Protein AF-K1TFP9-F1 (afdb_monomer_lite)

Foldseek 3Di:
DPLQADPPDDPVSNVVSVLVSVQVVQVVVCVVPVDDRDSVVVVVPDDPDDDDDPDDPDDDDPPDPDDDDPDDDPPDD

pLDDT: mean 77.82, std 17.28, range [39.88, 96.19]

Radius of gyration: 23.41 Å; chains: 1; bounding box: 35×60×60 Å

Secondary structure (DSSP, 8-state):
-BTTB-TTS-HHHHHHHHHHHHHHHHHHHHHHH-PPP-HHHHHHH---------------------PPPPPPP----

Structure (mmCIF, N/CA/C/O backbone):
data_AF-K1TFP9-F1
#
_entry.id   AF-K1TFP9-F1
#
loop_
_atom_site.group_PDB
_atom_site.id
_atom_site.type_symbol
_atom_site.label_atom_id
_atom_site.label_alt_id
_atom_site.label_comp_id
_atom_site.label_asym_id
_atom_site.label_entity_id
_atom_site.label_seq_id
_atom_site.pdbx_PDB_ins_code
_atom_site.Cartn_x
_atom_site.Cartn_y
_atom_site.Cartn_z
_atom_site.occupancy
_atom_site.B_iso_or_equiv
_atom_site.auth_seq_id
_atom_site.auth_comp_id
_atom_site.auth_asym_id
_atom_site.auth_atom_id
_atom_site.pdbx_PDB_model_num
ATOM 1 N N . MET A 1 1 ? 0.424 -9.534 -15.7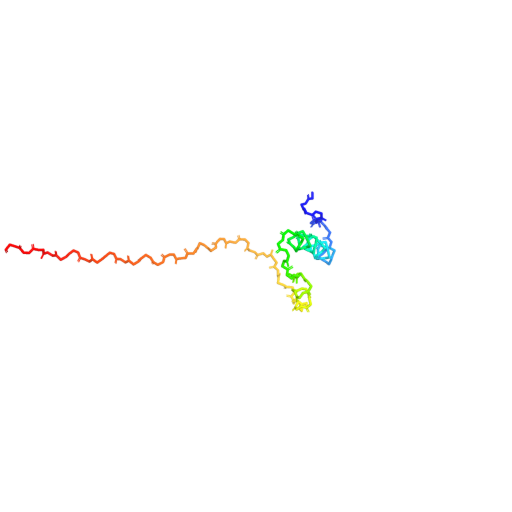38 1.00 64.12 1 MET A N 1
ATOM 2 C CA . MET A 1 1 ? 0.881 -8.624 -14.662 1.00 64.12 1 MET A CA 1
ATOM 3 C C . MET A 1 1 ? 0.028 -8.818 -13.420 1.00 64.12 1 MET A C 1
ATOM 5 O O . MET A 1 1 ? -1.167 -9.047 -13.558 1.00 64.12 1 MET A O 1
ATOM 9 N N . LYS A 1 2 ? 0.618 -8.755 -12.221 1.00 78.88 2 LYS A N 1
ATOM 10 C CA . LYS A 1 2 ? -0.106 -8.922 -10.949 1.00 78.88 2 LYS A CA 1
ATOM 11 C C . LYS A 1 2 ? -0.027 -7.605 -10.175 1.00 78.88 2 LYS A C 1
ATOM 13 O O . LYS A 1 2 ? 1.068 -7.086 -10.003 1.00 78.88 2 LYS A O 1
ATOM 18 N N . TYR A 1 3 ? -1.171 -7.062 -9.756 1.00 84.62 3 TYR A N 1
ATOM 19 C CA . TYR A 1 3 ? -1.272 -5.778 -9.031 1.00 84.62 3 TYR A CA 1
ATOM 20 C C . TYR A 1 3 ? -0.692 -4.555 -9.767 1.00 84.62 3 TYR A C 1
ATOM 22 O O . TYR A 1 3 ? -0.283 -3.595 -9.127 1.00 84.62 3 TYR A O 1
ATOM 30 N N . GLY A 1 4 ? -0.615 -4.592 -11.103 1.00 86.31 4 GLY A N 1
ATOM 31 C CA . GLY A 1 4 ? -0.000 -3.513 -11.889 1.00 86.31 4 GLY A CA 1
ATOM 32 C C . GLY A 1 4 ? 1.527 -3.429 -11.772 1.00 86.31 4 GLY A C 1
ATOM 33 O O . GLY A 1 4 ? 2.102 -2.425 -12.177 1.00 86.31 4 GLY A O 1
ATOM 34 N N . ILE A 1 5 ? 2.179 -4.465 -11.229 1.00 90.94 5 ILE A N 1
ATOM 35 C CA . ILE A 1 5 ? 3.638 -4.548 -11.130 1.00 90.94 5 ILE A CA 1
ATOM 36 C C . ILE A 1 5 ? 4.162 -5.376 -12.304 1.00 90.94 5 ILE A C 1
ATOM 38 O O . ILE A 1 5 ? 3.773 -6.542 -12.482 1.00 90.94 5 ILE A O 1
ATOM 42 N N . ASP A 1 6 ? 5.049 -4.769 -13.085 1.00 92.06 6 ASP A N 1
ATOM 43 C CA . ASP A 1 6 ? 5.792 -5.427 -14.143 1.00 92.06 6 ASP A CA 1
ATOM 44 C C . ASP A 1 6 ? 7.108 -5.991 -13.608 1.00 92.06 6 ASP A C 1
ATOM 46 O O . ASP A 1 6 ? 8.005 -5.251 -13.226 1.00 92.06 6 ASP A O 1
ATOM 50 N N . ARG A 1 7 ? 7.246 -7.315 -13.612 1.00 89.06 7 ARG A N 1
ATOM 51 C CA . ARG A 1 7 ? 8.419 -7.996 -13.045 1.00 89.06 7 ARG A CA 1
ATOM 52 C C . ARG A 1 7 ? 9.632 -8.003 -13.970 1.00 89.06 7 ARG A C 1
ATOM 54 O O . ARG A 1 7 ? 10.710 -8.345 -13.502 1.00 89.06 7 ARG A O 1
ATOM 61 N N . SER A 1 8 ? 9.458 -7.675 -15.250 1.00 92.81 8 SER A N 1
ATOM 62 C CA . SER A 1 8 ? 10.575 -7.514 -16.190 1.00 92.81 8 SER A CA 1
ATOM 63 C C . SER A 1 8 ? 11.211 -6.127 -16.140 1.00 92.81 8 SER A C 1
ATOM 65 O O . SER A 1 8 ? 12.260 -5.917 -16.742 1.00 92.81 8 SER A O 1
ATOM 67 N N . SER A 1 9 ? 10.587 -5.178 -15.442 1.00 91.00 9 SER A N 1
ATOM 68 C CA . SER A 1 9 ? 11.113 -3.827 -15.296 1.00 91.00 9 SER A CA 1
ATOM 69 C C . SER A 1 9 ? 12.341 -3.785 -14.365 1.00 91.00 9 SER A C 1
ATOM 71 O O . SER A 1 9 ? 12.521 -4.676 -13.536 1.00 91.00 9 SER A O 1
ATOM 73 N N . PRO A 1 10 ? 13.179 -2.736 -14.444 1.00 93.75 10 PRO A N 1
ATOM 74 C CA . PRO A 1 10 ? 14.273 -2.523 -13.496 1.00 93.75 10 PRO A CA 1
ATOM 75 C C . PRO A 1 10 ? 13.791 -2.451 -12.039 1.00 93.75 10 PRO A C 1
ATOM 77 O O . PRO A 1 10 ? 12.664 -2.029 -11.771 1.00 93.75 10 PRO A O 1
ATOM 80 N N . GLU A 1 11 ? 14.662 -2.794 -11.087 1.00 88.81 11 GLU A N 1
ATOM 81 C CA . GLU A 1 11 ? 14.317 -2.885 -9.659 1.00 88.81 11 GLU A CA 1
ATOM 82 C C . GLU A 1 11 ? 13.713 -1.585 -9.103 1.00 88.81 11 GLU A C 1
ATOM 84 O O . GLU A 1 11 ? 12.696 -1.620 -8.410 1.00 88.81 11 GLU A O 1
ATOM 89 N N . ASP A 1 12 ? 14.254 -0.424 -9.481 1.00 89.81 12 ASP A N 1
ATOM 90 C CA . ASP A 1 12 ? 13.718 0.880 -9.069 1.00 89.81 12 ASP A CA 1
ATOM 91 C C . ASP A 1 12 ? 12.294 1.127 -9.581 1.00 89.81 12 ASP A C 1
ATOM 93 O O . ASP A 1 12 ? 11.461 1.735 -8.901 1.00 89.81 12 ASP A O 1
ATOM 97 N N . VAL A 1 13 ? 11.994 0.645 -10.787 1.00 92.31 13 VAL A N 1
ATOM 98 C CA . VAL A 1 13 ? 10.668 0.762 -11.399 1.00 92.31 13 VAL A CA 1
ATOM 99 C C . VAL A 1 13 ? 9.695 -0.184 -10.703 1.00 92.31 13 VAL A C 1
ATOM 101 O O . VAL A 1 13 ? 8.603 0.242 -10.321 1.00 92.31 13 VAL A O 1
ATOM 104 N N . ILE A 1 14 ? 10.113 -1.428 -10.449 1.00 91.00 14 ILE A N 1
ATOM 105 C CA . ILE A 1 14 ? 9.342 -2.403 -9.666 1.00 91.00 14 ILE A CA 1
ATOM 106 C C . ILE A 1 14 ? 9.035 -1.843 -8.277 1.00 91.00 14 ILE A C 1
ATOM 108 O O . ILE A 1 14 ? 7.899 -1.932 -7.813 1.00 91.00 14 ILE A O 1
ATOM 112 N N . ARG A 1 15 ? 10.018 -1.217 -7.620 1.00 90.06 15 ARG A N 1
ATOM 113 C CA . ARG A 1 15 ? 9.862 -0.621 -6.290 1.00 90.06 15 ARG A CA 1
ATOM 114 C C . ARG A 1 15 ? 8.822 0.496 -6.289 1.00 90.06 15 ARG A C 1
ATOM 116 O O . ARG A 1 15 ? 7.938 0.489 -5.435 1.00 90.06 15 ARG A O 1
ATOM 123 N N . LYS A 1 16 ? 8.871 1.409 -7.266 1.00 91.81 16 LYS A N 1
ATOM 124 C CA . LYS A 1 16 ? 7.866 2.477 -7.425 1.00 91.81 16 LYS A CA 1
ATOM 125 C C . LYS A 1 16 ? 6.467 1.917 -7.690 1.00 91.81 16 LYS A C 1
ATOM 127 O O . LYS A 1 16 ? 5.490 2.399 -7.120 1.00 91.81 16 LYS A O 1
ATOM 132 N N . GLN A 1 17 ? 6.359 0.889 -8.529 1.00 93.06 17 GLN A N 1
ATOM 133 C CA . GLN A 1 17 ? 5.084 0.224 -8.809 1.00 93.06 17 GLN A CA 1
ATOM 134 C C . GLN A 1 17 ? 4.525 -0.473 -7.562 1.00 93.06 17 GLN A C 1
ATOM 136 O O . GLN A 1 17 ? 3.337 -0.346 -7.270 1.00 93.06 17 GLN A O 1
ATOM 141 N N . ALA A 1 18 ? 5.377 -1.162 -6.800 1.00 92.38 18 ALA A N 1
ATOM 142 C CA . ALA A 1 18 ? 4.999 -1.820 -5.556 1.00 92.38 18 ALA A CA 1
ATOM 143 C C . ALA A 1 18 ? 4.553 -0.813 -4.488 1.00 92.38 18 ALA A C 1
ATOM 145 O O . ALA A 1 18 ? 3.528 -1.031 -3.843 1.00 92.38 18 ALA A O 1
ATOM 146 N N . GLU A 1 19 ? 5.270 0.305 -4.337 1.00 93.06 19 GLU A N 1
ATOM 147 C CA . GLU A 1 19 ? 4.874 1.392 -3.438 1.00 93.06 19 GLU A CA 1
ATOM 148 C C . GLU A 1 19 ? 3.494 1.940 -3.815 1.00 93.06 19 GLU A C 1
ATOM 150 O O . GLU A 1 19 ? 2.609 2.044 -2.963 1.00 93.06 19 GLU A O 1
ATOM 155 N N . LYS A 1 20 ? 3.277 2.234 -5.102 1.00 94.25 20 LYS A N 1
ATOM 156 C CA . LYS A 1 20 ? 1.987 2.724 -5.594 1.00 94.25 20 LYS A CA 1
ATOM 157 C C . LYS A 1 20 ? 0.859 1.725 -5.319 1.00 94.25 20 LYS A C 1
ATOM 159 O O . LYS A 1 20 ? -0.160 2.101 -4.744 1.00 94.25 20 LYS A O 1
ATOM 164 N N . ALA A 1 21 ? 1.052 0.456 -5.677 1.00 94.75 21 ALA A N 1
ATOM 165 C CA . ALA A 1 21 ? 0.059 -0.593 -5.459 1.00 94.75 21 ALA A CA 1
ATOM 166 C C . ALA A 1 21 ? -0.280 -0.757 -3.967 1.00 94.75 21 ALA A C 1
ATOM 168 O O . ALA A 1 21 ? -1.445 -0.925 -3.604 1.00 94.75 21 ALA A O 1
ATOM 169 N N . TYR A 1 22 ? 0.723 -0.659 -3.089 1.00 94.56 22 TYR A N 1
ATOM 170 C CA . TYR A 1 22 ? 0.518 -0.713 -1.644 1.00 94.56 22 TYR A CA 1
ATOM 171 C C . TYR A 1 22 ? -0.296 0.483 -1.135 1.00 94.56 22 TYR A C 1
ATOM 173 O O . TYR A 1 22 ? -1.251 0.289 -0.385 1.00 94.56 22 TYR A O 1
ATOM 181 N N . ARG A 1 23 ? 0.034 1.708 -1.567 1.00 94.31 23 ARG A N 1
ATOM 182 C CA . ARG A 1 23 ? -0.708 2.927 -1.197 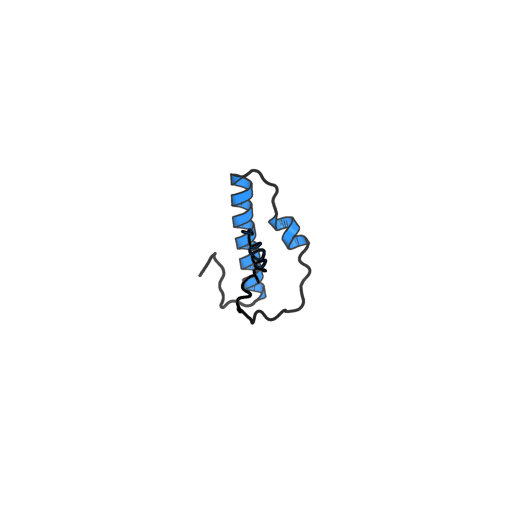1.00 94.31 23 ARG A CA 1
ATOM 183 C C . ARG A 1 23 ? -2.178 2.851 -1.618 1.00 94.31 23 ARG A C 1
ATOM 185 O O . ARG A 1 23 ? -3.054 3.195 -0.832 1.00 94.31 23 ARG A O 1
ATOM 192 N N . GLU A 1 24 ? -2.467 2.358 -2.821 1.00 94.56 24 GLU A N 1
ATOM 193 C CA . GLU A 1 24 ? -3.847 2.190 -3.301 1.00 94.56 24 GLU A CA 1
ATOM 194 C C . GLU A 1 24 ? -4.640 1.167 -2.472 1.00 94.56 24 GLU A C 1
ATOM 196 O O . GLU A 1 24 ? -5.819 1.381 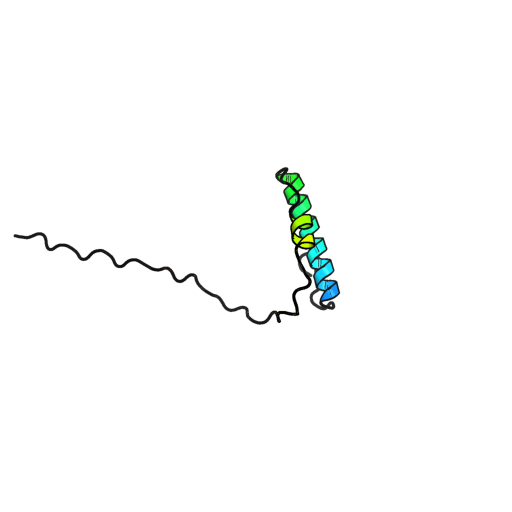-2.174 1.00 94.56 24 GLU A O 1
ATOM 201 N N . LEU A 1 25 ? -4.003 0.061 -2.073 1.00 94.50 25 LEU A N 1
ATOM 202 C CA . LEU A 1 25 ? -4.613 -0.918 -1.171 1.00 94.50 25 LEU A CA 1
ATOM 203 C C . LEU A 1 25 ? -4.859 -0.326 0.219 1.00 94.50 25 LEU A C 1
ATOM 205 O O . LEU A 1 25 ? -5.951 -0.490 0.765 1.00 94.50 25 LEU A O 1
ATOM 209 N N . ASP A 1 26 ? -3.879 0.386 0.775 1.00 95.12 26 ASP A N 1
ATOM 210 C CA . ASP A 1 26 ? -3.995 1.042 2.077 1.00 95.12 26 ASP A CA 1
ATOM 211 C C . ASP A 1 26 ? -5.134 2.065 2.080 1.00 95.12 26 ASP A C 1
ATOM 213 O O . ASP A 1 26 ? -5.978 2.028 2.970 1.00 95.12 26 ASP A O 1
ATOM 217 N N . ALA A 1 27 ? -5.257 2.880 1.028 1.00 95.19 27 ALA A N 1
ATOM 218 C CA . ALA A 1 27 ? -6.357 3.829 0.869 1.00 95.19 27 ALA A CA 1
ATOM 219 C C . ALA A 1 27 ? -7.735 3.145 0.865 1.00 95.19 27 ALA A C 1
ATOM 221 O O . ALA A 1 27 ? -8.688 3.649 1.464 1.00 95.19 27 ALA A O 1
ATOM 222 N N . ARG A 1 28 ? -7.862 1.965 0.239 1.00 95.94 28 ARG A N 1
ATOM 223 C CA . ARG A 1 28 ? -9.109 1.183 0.293 1.00 95.94 28 ARG A CA 1
ATOM 224 C C . ARG A 1 28 ? -9.405 0.694 1.705 1.00 95.94 28 ARG A C 1
ATOM 226 O O . ARG A 1 28 ? -10.559 0.756 2.121 1.00 95.94 28 ARG A O 1
ATOM 233 N N . PHE A 1 29 ? -8.392 0.246 2.444 1.00 94.94 29 PHE A N 1
ATOM 234 C CA . PHE A 1 29 ? -8.566 -0.145 3.841 1.00 94.94 29 PHE A CA 1
ATOM 235 C C . PHE A 1 29 ? -8.951 1.038 4.722 1.00 94.94 29 PHE A C 1
ATOM 237 O O . PHE A 1 29 ? -9.905 0.916 5.476 1.00 94.94 29 PHE A O 1
ATOM 244 N N . VAL A 1 30 ? -8.276 2.180 4.588 1.00 95.94 30 VAL A N 1
ATOM 245 C CA . VAL A 1 30 ? -8.618 3.426 5.290 1.00 95.94 30 VAL A CA 1
ATOM 246 C C . VAL A 1 30 ? -10.075 3.792 5.032 1.00 95.94 30 VAL A C 1
ATOM 248 O O . VAL A 1 30 ? -10.819 4.051 5.971 1.00 95.94 30 VAL A O 1
ATOM 251 N N . ARG A 1 31 ? -10.523 3.728 3.773 1.00 96.00 31 ARG A N 1
ATOM 252 C CA . ARG A 1 31 ? -11.917 4.017 3.421 1.00 96.00 31 ARG A CA 1
ATOM 253 C C . ARG A 1 31 ? -12.908 3.017 4.022 1.00 96.00 31 ARG A C 1
ATOM 255 O O . ARG A 1 31 ? -14.005 3.420 4.383 1.00 96.00 31 ARG A O 1
ATOM 262 N N . MET A 1 32 ? -12.554 1.732 4.106 1.00 96.19 32 MET A N 1
ATOM 263 C CA . MET A 1 32 ? -13.453 0.701 4.642 1.00 96.19 32 MET A CA 1
ATOM 264 C C . MET A 1 32 ? -13.479 0.639 6.170 1.00 96.19 32 MET A C 1
ATOM 266 O O . MET A 1 32 ? -14.509 0.293 6.734 1.00 96.19 32 MET A O 1
ATOM 270 N N . THR A 1 33 ? -12.368 0.929 6.844 1.00 94.94 33 THR A N 1
ATOM 271 C CA . THR A 1 33 ? -12.247 0.736 8.297 1.00 94.94 33 THR A CA 1
ATOM 272 C C . THR A 1 33 ? -12.116 2.037 9.079 1.00 94.94 33 THR A C 1
ATOM 274 O O . THR A 1 33 ? -12.115 2.002 10.305 1.00 94.94 33 THR A O 1
ATOM 277 N N . GLY A 1 34 ? -11.945 3.176 8.402 1.00 93.25 34 GLY A N 1
ATOM 278 C CA . GLY A 1 34 ? -11.668 4.465 9.037 1.00 93.25 34 GLY A CA 1
ATOM 279 C C . GLY A 1 34 ? -10.318 4.521 9.759 1.00 93.25 34 GLY A C 1
ATOM 280 O O . GLY A 1 34 ? -10.045 5.483 10.475 1.00 93.25 34 GLY A O 1
ATOM 281 N N . ARG A 1 35 ? -9.464 3.494 9.613 1.00 93.44 35 ARG A N 1
ATOM 282 C CA . ARG A 1 35 ? -8.151 3.464 10.267 1.00 93.44 35 ARG A CA 1
ATOM 283 C C . ARG A 1 35 ? -7.229 4.537 9.695 1.00 93.44 35 ARG A C 1
ATOM 285 O O . ARG A 1 35 ? -7.395 4.969 8.558 1.00 93.44 35 ARG A O 1
ATOM 292 N N . ARG A 1 36 ? -6.196 4.902 10.455 1.00 92.12 36 ARG A N 1
ATOM 293 C CA . ARG A 1 36 ? -5.156 5.820 9.970 1.00 92.12 36 ARG A CA 1
ATOM 294 C C . ARG A 1 36 ? -4.375 5.189 8.798 1.00 92.12 36 ARG A C 1
ATOM 296 O O . ARG A 1 36 ? -4.151 3.969 8.821 1.00 92.12 36 ARG A O 1
ATOM 303 N N . PRO A 1 37 ? -3.965 5.990 7.795 1.00 91.94 37 PRO A N 1
ATOM 304 C CA . PRO A 1 37 ? -3.093 5.527 6.719 1.00 91.94 37 PRO A CA 1
ATOM 305 C C . PRO A 1 37 ? -1.791 4.975 7.295 1.00 91.94 37 PRO A C 1
ATOM 307 O O . PRO A 1 37 ? -1.162 5.614 8.133 1.00 91.94 37 PRO A O 1
ATOM 310 N N . TYR A 1 38 ? -1.403 3.783 6.857 1.00 91.56 38 TYR A N 1
ATOM 311 C CA . TYR A 1 38 ? -0.201 3.099 7.337 1.00 91.56 38 TYR A CA 1
ATOM 312 C C . TYR A 1 38 ? 0.946 3.194 6.328 1.00 91.56 38 TYR A C 1
ATOM 314 O O . TYR A 1 38 ? 2.114 3.245 6.709 1.00 91.56 38 TYR A O 1
ATOM 322 N N . ALA A 1 39 ? 0.620 3.263 5.034 1.00 92.31 39 ALA A N 1
ATOM 323 C CA . ALA A 1 39 ? 1.608 3.306 3.963 1.00 92.31 39 ALA A CA 1
ATOM 324 C C . ALA A 1 39 ? 2.581 4.488 4.106 1.00 92.31 39 ALA A C 1
ATOM 326 O O . ALA A 1 39 ? 3.784 4.320 3.919 1.00 92.31 39 ALA A O 1
ATOM 327 N N . ASP A 1 40 ? 2.082 5.668 4.474 1.00 87.12 40 ASP A N 1
ATOM 328 C CA . ASP A 1 40 ? 2.907 6.876 4.561 1.00 87.12 40 ASP A CA 1
ATOM 329 C C . ASP A 1 40 ? 3.989 6.776 5.639 1.00 87.12 40 ASP A C 1
ATOM 331 O O . ASP A 1 40 ? 5.143 7.129 5.393 1.00 87.12 40 ASP A O 1
ATOM 335 N N . GLU A 1 41 ? 3.648 6.254 6.816 1.00 90.25 41 GLU A N 1
ATOM 336 C CA . GLU A 1 41 ? 4.609 6.038 7.901 1.00 90.25 41 GLU A CA 1
ATOM 337 C C . GLU A 1 41 ? 5.588 4.909 7.556 1.00 90.25 41 GLU A C 1
ATOM 339 O O . GLU A 1 41 ? 6.791 5.030 7.791 1.00 90.25 41 GLU A O 1
ATOM 344 N N . PHE A 1 42 ? 5.094 3.835 6.934 1.00 89.19 42 PHE A N 1
ATOM 345 C CA . PHE A 1 42 ? 5.909 2.700 6.513 1.00 89.19 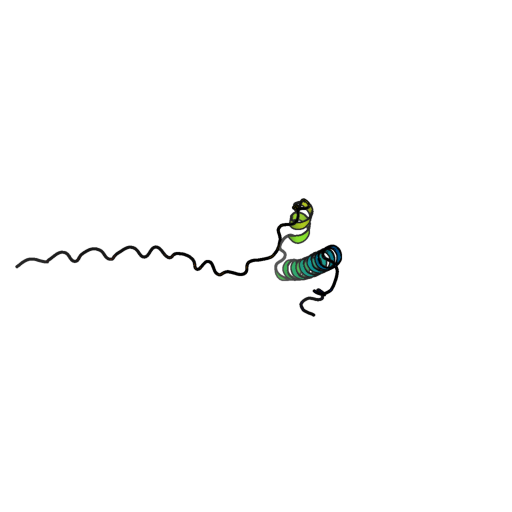42 PHE A CA 1
ATOM 346 C C . PHE A 1 42 ? 7.007 3.116 5.522 1.00 89.19 42 PHE A C 1
ATOM 348 O O . PHE A 1 42 ? 8.185 2.874 5.778 1.00 89.19 42 PHE A O 1
ATOM 355 N N . PHE A 1 43 ? 6.658 3.806 4.430 1.00 87.56 43 PHE A N 1
ATOM 356 C CA . PHE A 1 43 ? 7.634 4.208 3.407 1.00 87.56 43 PHE A CA 1
ATOM 357 C C . PHE A 1 43 ? 8.525 5.378 3.830 1.00 87.56 43 PHE A C 1
ATOM 359 O O . PHE A 1 43 ? 9.664 5.451 3.376 1.00 87.56 43 PHE A O 1
ATOM 366 N N . ARG A 1 44 ? 8.073 6.240 4.751 1.00 85.69 44 ARG A N 1
ATOM 367 C CA . ARG A 1 44 ? 8.945 7.236 5.399 1.00 85.69 44 ARG A CA 1
ATOM 368 C C . ARG A 1 44 ? 10.063 6.593 6.218 1.00 85.69 44 ARG A C 1
ATOM 370 O O . ARG A 1 44 ? 11.165 7.131 6.272 1.00 85.69 44 ARG A O 1
ATOM 377 N N . ASN A 1 45 ? 9.781 5.451 6.843 1.00 80.94 45 ASN A N 1
ATOM 378 C CA . ASN A 1 45 ? 10.723 4.754 7.718 1.00 80.94 45 ASN A CA 1
ATOM 379 C C . ASN A 1 45 ? 11.607 3.741 6.977 1.00 80.94 45 ASN A C 1
ATOM 381 O O . ASN A 1 45 ? 12.615 3.285 7.525 1.00 80.94 45 ASN A O 1
ATOM 385 N N . ILE A 1 46 ? 11.276 3.408 5.726 1.00 77.94 46 ILE A N 1
ATOM 386 C CA . ILE A 1 46 ? 12.137 2.587 4.879 1.00 77.94 46 ILE A CA 1
ATOM 387 C C . ILE A 1 46 ? 13.351 3.419 4.464 1.00 77.94 46 ILE A C 1
ATOM 389 O O . ILE A 1 46 ? 13.338 4.169 3.489 1.00 77.94 46 ILE A O 1
ATOM 393 N N . ARG A 1 47 ? 14.451 3.234 5.192 1.00 66.06 47 ARG A N 1
ATOM 394 C CA . ARG A 1 47 ? 15.779 3.603 4.693 1.00 66.06 47 ARG A CA 1
ATOM 395 C C . ARG A 1 47 ? 16.111 2.709 3.491 1.00 66.06 47 ARG A C 1
ATOM 397 O O . ARG A 1 47 ? 15.685 1.551 3.475 1.00 66.06 47 ARG A O 1
ATOM 404 N N . PRO A 1 48 ? 16.850 3.193 2.478 1.00 62.78 48 PRO A N 1
ATOM 405 C CA . PRO A 1 48 ? 17.336 2.335 1.405 1.00 62.78 48 PRO A CA 1
ATOM 406 C C . PRO A 1 48 ? 18.219 1.238 2.012 1.00 62.78 48 PRO A C 1
ATOM 408 O O . PRO A 1 48 ? 19.367 1.471 2.386 1.00 62.78 48 PRO A O 1
ATOM 411 N N . ALA A 1 49 ? 17.650 0.045 2.179 1.00 55.50 49 ALA A N 1
ATOM 412 C CA . ALA A 1 49 ? 18.398 -1.136 2.558 1.00 55.50 49 ALA A CA 1
ATOM 413 C C . ALA A 1 49 ? 19.350 -1.467 1.407 1.00 55.50 49 ALA A C 1
ATOM 415 O O . ALA A 1 49 ? 18.924 -1.540 0.253 1.00 55.50 49 ALA A O 1
ATOM 416 N N . ARG A 1 50 ? 20.638 -1.648 1.724 1.00 52.69 50 ARG A N 1
ATOM 417 C CA . ARG A 1 50 ? 21.592 -2.273 0.805 1.00 52.69 50 ARG A CA 1
ATOM 418 C C . ARG A 1 50 ? 20.978 -3.581 0.311 1.00 52.69 50 ARG A C 1
ATOM 420 O O . ARG A 1 50 ? 20.451 -4.342 1.118 1.00 52.69 50 ARG A O 1
ATOM 427 N N . THR A 1 51 ? 21.037 -3.773 -1.001 1.00 45.91 51 THR A N 1
ATOM 428 C CA . THR A 1 51 ? 20.570 -4.926 -1.777 1.00 45.91 51 THR A CA 1
ATOM 429 C C . THR A 1 51 ? 20.683 -6.235 -0.995 1.00 45.91 51 THR A C 1
ATOM 431 O O . THR A 1 51 ? 21.754 -6.838 -0.926 1.00 45.91 51 THR A O 1
ATOM 434 N N . VAL A 1 52 ? 19.582 -6.675 -0.386 1.00 45.09 52 VAL A N 1
ATOM 435 C CA . VAL A 1 52 ? 19.443 -8.060 0.059 1.00 45.09 52 VAL A CA 1
ATOM 436 C C . VAL A 1 52 ? 18.861 -8.820 -1.117 1.00 45.09 52 VAL A C 1
ATOM 438 O O . VAL A 1 52 ? 17.711 -8.612 -1.501 1.00 45.09 52 VAL A O 1
ATOM 441 N N . SER A 1 53 ? 19.705 -9.634 -1.744 1.00 43.00 53 SER A N 1
ATOM 442 C CA . SER A 1 53 ? 19.336 -10.503 -2.851 1.00 43.00 53 SER A CA 1
ATOM 443 C C . SER A 1 53 ? 18.117 -11.340 -2.460 1.00 43.00 53 SER A C 1
ATOM 445 O O . SER A 1 53 ? 18.133 -12.103 -1.493 1.00 43.00 53 SER A O 1
ATOM 447 N N . SER A 1 54 ? 17.023 -11.175 -3.200 1.00 47.44 54 SER A N 1
ATOM 448 C CA . SER A 1 54 ? 15.813 -11.972 -3.045 1.00 47.44 54 SER A CA 1
ATOM 449 C C . SER A 1 54 ? 16.025 -13.359 -3.647 1.00 47.44 54 SER A C 1
ATOM 451 O O . SER A 1 54 ? 15.452 -13.695 -4.679 1.00 47.44 54 SER A O 1
ATOM 453 N N . GLU A 1 55 ? 16.850 -14.174 -3.005 1.00 47.09 55 GLU A N 1
ATOM 454 C CA . GLU A 1 55 ? 16.941 -15.596 -3.299 1.00 47.09 55 GLU A CA 1
ATOM 455 C C . GLU A 1 55 ? 16.931 -16.364 -1.986 1.00 47.09 55 GLU A C 1
ATOM 457 O O . GLU A 1 55 ? 17.936 -16.470 -1.296 1.00 47.09 55 GLU A O 1
ATOM 462 N N . THR A 1 56 ? 15.736 -16.806 -1.584 1.00 39.88 56 THR A N 1
ATOM 463 C CA . THR A 1 56 ? 15.466 -18.138 -1.015 1.00 39.88 56 THR A CA 1
ATOM 464 C C . THR A 1 56 ? 14.037 -18.189 -0.474 1.00 39.88 56 THR A C 1
ATOM 466 O O . THR A 1 56 ? 13.732 -17.995 0.701 1.00 39.88 56 THR A O 1
ATOM 469 N N . THR A 1 57 ? 13.114 -18.544 -1.360 1.00 52.50 57 THR A N 1
ATOM 470 C CA . THR A 1 57 ? 11.920 -19.294 -0.985 1.00 52.50 57 THR A CA 1
ATOM 471 C C . THR A 1 57 ? 12.335 -20.643 -0.398 1.00 52.50 57 THR A C 1
ATOM 473 O O . THR A 1 57 ? 12.424 -21.608 -1.145 1.00 52.50 57 THR A O 1
ATOM 476 N N . LEU A 1 58 ? 12.539 -20.771 0.915 1.00 48.03 58 LEU A N 1
ATOM 477 C CA . LEU A 1 58 ? 12.442 -22.084 1.562 1.00 48.03 58 LEU A CA 1
ATOM 478 C C . LEU A 1 58 ? 11.709 -21.998 2.901 1.00 48.03 58 LEU A C 1
ATOM 480 O O . LEU A 1 58 ? 12.145 -21.404 3.883 1.00 48.03 58 LEU A O 1
ATOM 484 N N . ARG A 1 59 ? 10.542 -22.641 2.881 1.00 54.28 59 ARG A N 1
ATOM 485 C CA . ARG A 1 59 ? 9.648 -22.976 3.984 1.00 54.28 59 ARG A CA 1
ATOM 486 C C . ARG A 1 59 ? 10.387 -23.200 5.307 1.00 54.28 59 ARG A C 1
ATOM 488 O O . ARG A 1 59 ? 10.957 -24.265 5.524 1.00 54.28 59 ARG A O 1
ATOM 495 N N . ARG A 1 60 ? 10.243 -22.283 6.259 1.00 56.03 60 ARG A N 1
ATOM 496 C CA . ARG A 1 60 ? 10.400 -22.635 7.674 1.00 56.03 60 ARG A CA 1
ATOM 497 C C . ARG A 1 60 ? 9.020 -22.941 8.235 1.00 56.03 60 ARG A C 1
ATOM 499 O O . ARG A 1 60 ? 8.254 -22.040 8.556 1.00 56.03 60 ARG A O 1
ATOM 506 N N . LYS A 1 61 ? 8.675 -24.234 8.276 1.00 61.75 61 LYS A N 1
ATOM 507 C CA . LYS A 1 61 ? 7.550 -24.715 9.091 1.00 61.75 61 LYS A CA 1
ATOM 508 C C . LYS A 1 61 ? 7.805 -24.257 10.537 1.00 61.75 61 LYS A C 1
ATOM 510 O O . LYS A 1 61 ? 8.944 -24.395 10.988 1.00 61.75 61 LYS A O 1
ATOM 515 N N . PRO A 1 62 ? 6.808 -23.733 11.269 1.00 64.38 62 PRO A N 1
ATOM 516 C CA . PRO A 1 62 ? 6.978 -23.489 12.694 1.00 64.38 62 PRO A CA 1
ATOM 517 C C . PRO A 1 62 ? 7.288 -24.826 13.378 1.00 64.38 62 PRO A C 1
ATOM 519 O O . PRO A 1 62 ? 6.574 -25.811 13.185 1.00 64.38 62 PRO A O 1
ATOM 522 N N . HIS A 1 63 ? 8.383 -24.880 14.134 1.00 65.38 63 HIS A N 1
ATOM 523 C CA . HIS A 1 63 ? 8.717 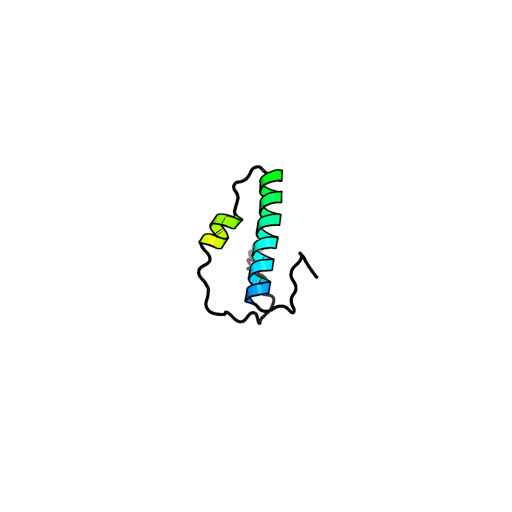-26.039 14.952 1.00 65.38 63 HIS A CA 1
ATOM 524 C C . HIS A 1 63 ? 7.753 -26.059 16.145 1.00 65.38 63 HIS A C 1
ATOM 526 O O . HIS A 1 63 ? 7.937 -25.328 17.116 1.00 65.38 63 HIS A O 1
ATOM 532 N N . ILE A 1 64 ? 6.673 -26.835 16.035 1.00 70.50 64 ILE A N 1
ATOM 533 C CA . ILE A 1 64 ? 5.712 -27.010 17.124 1.00 70.50 64 ILE A CA 1
ATOM 534 C C . ILE A 1 64 ? 6.380 -27.887 18.179 1.00 70.50 64 ILE A C 1
ATOM 536 O O . ILE A 1 64 ? 6.615 -29.072 17.955 1.00 70.50 64 ILE A O 1
ATOM 540 N N . ASN A 1 65 ? 6.679 -27.300 19.334 1.00 63.06 65 ASN A N 1
ATOM 541 C CA . ASN A 1 65 ? 7.174 -28.039 20.485 1.00 63.06 65 ASN A CA 1
ATOM 542 C C . ASN A 1 65 ? 5.981 -28.761 21.137 1.00 63.06 65 ASN A C 1
ATOM 544 O O . ASN A 1 65 ? 5.246 -28.186 21.942 1.00 63.06 65 ASN A O 1
ATOM 548 N N . VAL A 1 66 ? 5.717 -29.997 20.711 1.00 67.94 66 VAL A N 1
ATOM 549 C CA . VAL A 1 66 ? 4.671 -30.834 21.308 1.00 67.94 66 VAL A CA 1
ATOM 550 C C . VAL A 1 66 ? 5.188 -31.319 22.660 1.00 67.94 66 VAL A C 1
ATOM 552 O O . VAL A 1 66 ? 6.113 -32.126 22.722 1.00 67.94 66 VAL A O 1
ATOM 555 N N . ARG A 1 67 ? 4.602 -30.820 23.756 1.00 69.06 67 ARG A N 1
ATOM 556 C CA . ARG A 1 67 ? 4.892 -31.330 25.105 1.00 69.06 67 ARG A CA 1
ATOM 557 C C . ARG A 1 67 ? 4.604 -32.838 25.144 1.00 69.06 67 ARG A C 1
ATOM 559 O O . ARG A 1 67 ? 3.491 -33.230 24.779 1.00 69.06 67 ARG A O 1
ATOM 566 N N . PRO A 1 68 ? 5.544 -33.685 25.599 1.00 72.00 68 PRO A N 1
ATOM 567 C CA . PRO A 1 68 ? 5.261 -35.100 25.778 1.00 72.00 68 PRO A CA 1
ATOM 568 C C . PRO A 1 68 ? 4.165 -35.271 26.838 1.00 72.00 68 PRO A C 1
ATOM 570 O O . PRO A 1 68 ? 4.153 -34.579 27.859 1.00 72.00 68 PRO A O 1
ATOM 573 N N . LYS A 1 69 ? 3.212 -36.169 26.562 1.00 69.44 69 LYS A N 1
ATOM 574 C CA . LYS A 1 69 ? 2.113 -36.517 27.474 1.00 69.44 69 LYS A CA 1
ATOM 575 C C . LYS A 1 69 ? 2.680 -36.951 28.838 1.00 69.44 69 LYS A C 1
ATOM 577 O O . LYS A 1 69 ? 3.706 -37.636 28.867 1.00 69.44 69 LYS A O 1
ATOM 582 N N . PRO A 1 70 ? 2.040 -36.580 29.961 1.00 67.19 70 PRO A N 1
ATOM 583 C CA . PRO A 1 70 ? 2.470 -37.046 31.269 1.00 67.19 70 PRO A CA 1
ATOM 584 C C . PRO A 1 70 ? 2.295 -38.566 31.345 1.00 67.19 70 PRO A C 1
ATOM 586 O O . PRO A 1 70 ? 1.265 -39.102 30.950 1.00 67.19 70 PRO A O 1
ATOM 589 N N . LYS A 1 71 ? 3.348 -39.235 31.816 1.00 65.81 71 LYS A N 1
ATOM 590 C CA . LYS A 1 71 ? 3.445 -40.684 32.013 1.00 65.81 71 LYS A CA 1
ATOM 591 C C . LYS A 1 71 ? 2.290 -41.148 32.906 1.00 65.81 71 LYS A C 1
ATOM 593 O O . LYS A 1 71 ? 2.148 -40.627 34.014 1.00 65.81 71 LYS A O 1
ATOM 598 N N . ASP A 1 72 ? 1.491 -42.100 32.429 1.00 65.00 72 ASP A N 1
ATOM 599 C CA . ASP A 1 72 ? 0.392 -42.683 33.198 1.00 65.00 72 ASP A CA 1
ATOM 600 C C . ASP A 1 72 ? 0.896 -43.148 34.569 1.00 65.00 72 ASP A C 1
ATOM 602 O O . ASP A 1 72 ? 1.847 -43.928 34.685 1.00 65.00 72 ASP A O 1
ATOM 606 N N . ARG A 1 73 ? 0.271 -42.635 35.633 1.00 68.44 73 ARG A N 1
ATOM 607 C CA . ARG A 1 73 ? 0.473 -43.162 36.981 1.00 68.44 73 ARG A CA 1
ATOM 608 C C . ARG A 1 73 ? -0.215 -44.520 37.024 1.00 68.44 73 ARG A C 1
ATOM 610 O O . ARG A 1 73 ? -1.421 -44.608 36.819 1.00 68.44 73 ARG A O 1
ATOM 617 N N . LYS A 1 74 ? 0.558 -45.566 37.309 1.00 65.19 74 LYS A N 1
ATOM 618 C CA . LYS A 1 74 ? 0.053 -46.900 37.641 1.00 65.19 74 LYS A CA 1
ATOM 619 C C . LYS A 1 74 ? -0.864 -46.750 38.867 1.00 65.19 74 LYS A C 1
ATOM 621 O O . LYS A 1 74 ? -0.368 -46.541 39.971 1.00 65.19 74 LYS A O 1
ATOM 626 N N . MET A 1 75 ? -2.181 -46.754 38.664 1.00 56.66 75 MET A N 1
ATOM 627 C CA . MET A 1 75 ? -3.143 -46.888 39.760 1.00 56.66 75 MET A CA 1
ATOM 628 C C . MET A 1 75 ? -2.987 -48.308 40.301 1.00 56.66 75 MET A C 1
ATOM 630 O O . MET A 1 75 ? -3.055 -49.271 39.537 1.00 56.66 75 MET A O 1
ATOM 634 N N . GLY A 1 76 ? -2.640 -48.403 41.582 1.00 61.97 76 GLY A N 1
ATOM 635 C CA . GLY A 1 76 ? -2.366 -49.662 42.260 1.00 61.97 76 GLY A CA 1
ATOM 636 C C . GLY A 1 76 ? -3.591 -50.566 42.372 1.00 61.97 76 GLY A C 1
ATOM 637 O O . GLY A 1 76 ? -4.731 -50.104 42.306 1.00 61.97 76 GLY A O 1
ATOM 638 N N . LEU A 1 77 ? -3.293 -51.848 42.567 1.00 51.69 77 LEU A N 1
ATOM 639 C CA . LEU A 1 77 ? -4.072 -52.781 43.376 1.00 51.69 77 LEU A CA 1
ATOM 640 C C . LEU A 1 77 ? -3.271 -53.013 44.658 1.00 51.69 77 LEU A C 1
ATOM 642 O O . LEU A 1 77 ? -2.029 -53.141 44.523 1.00 51.69 7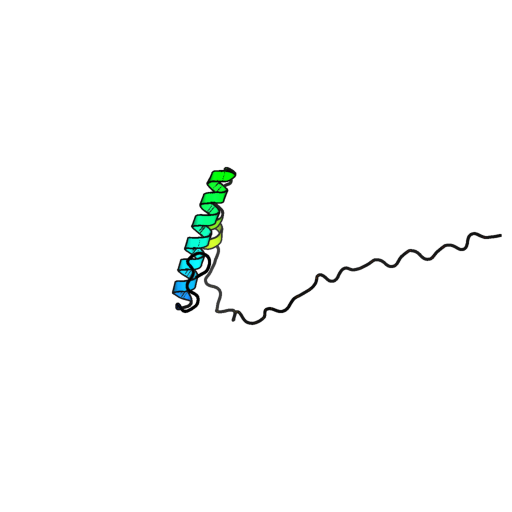7 LEU A O 1
#

Sequence (77 aa):
MKYGIDRSSPEDVIRKQAEKAYRELDARFVRMTGRRPYADEFFRNIRPARTVSSETTLRRKPHINVRPKPKDRKMGL

Organism: NCBI:txid408170